Protein AF-A0A2V6G579-F1 (afdb_monomer)

Sequence (78 aa):
MPSSFQIVLVAGVFCLVATIARADSEIVIAIRYLQAQGTSHSHLYLYREDGKLLRQLTKDDSGQDSAPIFSPDGRWSF

Structure (mmCIF, N/CA/C/O backbone):
data_AF-A0A2V6G579-F1
#
_entry.id   AF-A0A2V6G579-F1
#
loop_
_atom_site.group_PDB
_atom_site.id
_atom_site.type_symbol
_atom_site.label_atom_id
_atom_site.label_alt_id
_atom_site.label_comp_id
_atom_site.label_asym_id
_atom_site.label_entity_id
_atom_site.label_seq_id
_atom_site.pdbx_PDB_ins_code
_atom_site.Cartn_x
_atom_site.Cartn_y
_atom_site.Cartn_z
_atom_site.occupancy
_atom_site.B_iso_or_equiv
_atom_site.auth_seq_id
_atom_site.auth_comp_id
_atom_site.auth_asym_id
_atom_site.auth_atom_id
_atom_site.pdbx_PDB_model_num
ATOM 1 N N . MET A 1 1 ? 32.527 -3.512 -40.453 1.00 70.25 1 MET A N 1
ATOM 2 C CA . MET A 1 1 ? 31.152 -2.976 -40.539 1.00 70.25 1 MET A CA 1
ATOM 3 C C . MET A 1 1 ? 30.201 -4.157 -40.435 1.00 70.25 1 MET A C 1
ATOM 5 O O . MET A 1 1 ? 30.426 -5.108 -41.177 1.00 70.25 1 MET A O 1
ATOM 9 N N . PRO A 1 2 ? 29.240 -4.176 -39.497 1.00 69.50 2 PRO A N 1
ATOM 10 C CA . PRO A 1 2 ? 28.277 -5.273 -39.414 1.00 69.50 2 PRO A CA 1
ATOM 11 C C . PRO A 1 2 ? 27.441 -5.334 -40.698 1.00 69.50 2 PRO A C 1
ATOM 13 O O . PRO A 1 2 ? 27.135 -4.297 -41.288 1.00 69.50 2 PRO A O 1
ATOM 16 N N . SER A 1 3 ? 27.114 -6.542 -41.158 1.00 83.75 3 SER A N 1
ATOM 17 C CA . SER A 1 3 ? 26.304 -6.720 -42.367 1.00 83.75 3 SER A CA 1
ATOM 18 C C . SER A 1 3 ? 24.836 -6.386 -42.095 1.00 83.75 3 SER A C 1
ATOM 20 O O . SER A 1 3 ? 24.352 -6.534 -40.970 1.00 83.75 3 SER A O 1
ATOM 22 N N . SER A 1 4 ? 24.096 -5.986 -43.132 1.00 83.38 4 SER A N 1
ATOM 23 C CA . SER A 1 4 ? 22.665 -5.660 -43.031 1.00 83.38 4 SER A CA 1
ATOM 24 C C . SER A 1 4 ? 21.845 -6.796 -42.402 1.00 83.38 4 SER A C 1
ATOM 26 O O . SER A 1 4 ? 20.902 -6.544 -41.660 1.00 83.38 4 SER A O 1
ATOM 28 N N . PHE A 1 5 ? 22.252 -8.050 -42.627 1.00 82.06 5 PHE A N 1
ATOM 29 C CA . PHE A 1 5 ? 21.637 -9.232 -42.023 1.00 82.06 5 PHE A CA 1
ATOM 30 C C . PHE A 1 5 ? 21.853 -9.310 -40.503 1.00 82.06 5 PHE A C 1
ATOM 32 O O . PHE A 1 5 ? 20.910 -9.584 -39.766 1.00 82.06 5 PHE A O 1
ATOM 39 N N . GLN A 1 6 ? 23.064 -9.013 -40.013 1.00 80.88 6 GLN A N 1
ATOM 40 C CA . GLN A 1 6 ? 23.336 -8.981 -38.571 1.00 80.88 6 GLN A CA 1
ATOM 41 C C . GLN A 1 6 ? 22.531 -7.891 -37.860 1.00 80.88 6 GLN A C 1
ATOM 43 O O . GLN A 1 6 ? 22.041 -8.120 -36.759 1.00 80.88 6 GLN A O 1
ATOM 48 N N . ILE A 1 7 ? 22.357 -6.729 -38.494 1.00 83.94 7 ILE A N 1
ATOM 49 C CA . ILE A 1 7 ? 21.583 -5.618 -37.925 1.00 83.94 7 ILE A CA 1
ATOM 50 C C . ILE A 1 7 ? 20.107 -6.005 -37.784 1.00 83.94 7 ILE A C 1
ATOM 52 O O . ILE A 1 7 ? 19.524 -5.805 -36.721 1.00 83.94 7 ILE A O 1
ATOM 56 N N . VAL A 1 8 ? 19.516 -6.610 -38.819 1.00 88.62 8 VAL A N 1
ATOM 57 C CA . VAL A 1 8 ? 18.115 -7.065 -38.784 1.00 88.62 8 VAL A CA 1
ATOM 58 C C . VAL A 1 8 ? 17.915 -8.165 -37.743 1.00 88.62 8 VAL A C 1
ATOM 60 O O . VAL A 1 8 ? 16.924 -8.145 -37.019 1.00 88.62 8 VAL A O 1
ATOM 63 N N . LEU A 1 9 ? 18.863 -9.095 -37.620 1.00 88.94 9 LEU A N 1
ATOM 64 C CA . LEU A 1 9 ? 18.780 -10.186 -36.650 1.00 88.94 9 LEU A CA 1
ATOM 65 C C . LEU A 1 9 ? 18.858 -9.662 -35.208 1.00 88.94 9 LEU A C 1
ATOM 67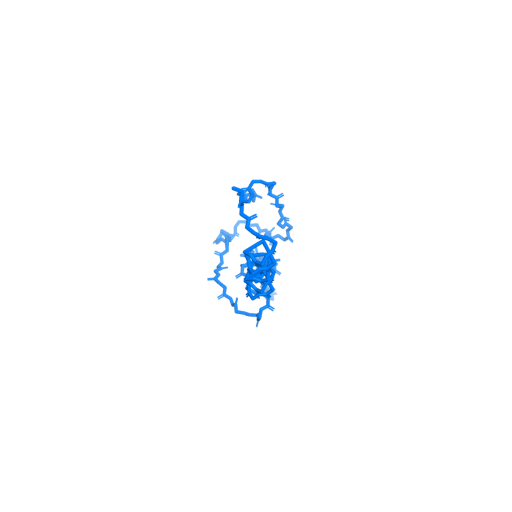 O O . LEU A 1 9 ? 18.029 -10.028 -34.379 1.00 88.94 9 LEU A O 1
ATOM 71 N N . VAL A 1 10 ? 19.790 -8.750 -34.919 1.00 88.25 10 VAL A N 1
ATOM 72 C CA . VAL A 1 10 ? 19.915 -8.123 -33.591 1.00 88.25 10 VAL A CA 1
ATOM 73 C C . VAL A 1 10 ? 18.686 -7.279 -33.258 1.00 88.25 10 VAL A C 1
ATOM 75 O O . VAL A 1 10 ? 18.147 -7.403 -32.160 1.00 88.25 10 VAL A O 1
ATOM 78 N N . ALA A 1 11 ? 18.199 -6.470 -34.202 1.00 84.56 11 ALA A N 1
ATOM 79 C CA . ALA A 1 11 ? 16.981 -5.686 -34.014 1.00 84.56 11 ALA A CA 1
ATOM 80 C C . ALA A 1 11 ? 15.752 -6.583 -33.787 1.00 84.56 11 ALA A C 1
ATOM 82 O O . ALA A 1 11 ? 14.933 -6.297 -32.918 1.00 84.56 11 ALA A O 1
ATOM 83 N N . GLY A 1 12 ? 15.647 -7.698 -34.517 1.00 87.31 12 GLY A N 1
ATOM 84 C CA . GLY A 1 12 ? 14.567 -8.671 -34.369 1.00 87.31 12 GLY A CA 1
ATOM 85 C C . GLY A 1 12 ? 14.568 -9.359 -33.004 1.00 87.31 12 GLY A C 1
ATOM 86 O O . GLY A 1 12 ? 13.527 -9.422 -32.354 1.00 87.31 12 GLY A O 1
ATOM 87 N N . VAL A 1 13 ? 15.731 -9.816 -32.530 1.00 85.44 13 VAL A N 1
ATOM 88 C CA . VAL A 1 13 ? 15.873 -10.410 -31.188 1.00 85.44 13 VAL A CA 1
ATOM 89 C C . VAL A 1 13 ? 15.576 -9.379 -30.100 1.00 85.44 13 VAL A C 1
ATOM 91 O O . VAL A 1 13 ? 14.876 -9.696 -29.142 1.00 85.44 13 VAL A O 1
ATOM 94 N N . PHE A 1 14 ? 16.046 -8.140 -30.253 1.00 82.75 14 PHE A N 1
ATOM 95 C CA . PHE A 1 14 ? 15.772 -7.066 -29.299 1.00 82.75 14 PHE A CA 1
ATOM 96 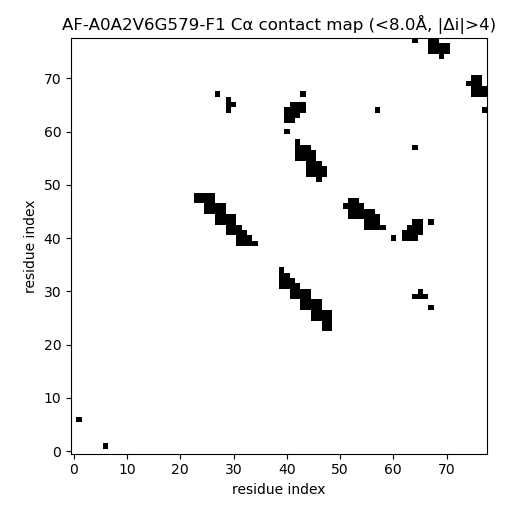C C . PHE A 1 14 ? 14.277 -6.731 -29.217 1.00 82.75 14 PHE A C 1
ATOM 98 O O . PHE A 1 14 ? 13.725 -6.689 -28.120 1.00 82.75 14 PHE A O 1
ATOM 105 N N . CYS A 1 15 ? 13.602 -6.563 -30.360 1.00 82.50 15 CYS A N 1
ATOM 106 C CA . CYS A 1 15 ? 12.153 -6.350 -30.401 1.00 82.50 15 CYS A CA 1
ATOM 107 C C . CYS A 1 15 ? 11.393 -7.522 -29.778 1.00 82.50 15 CYS A C 1
ATOM 109 O O . CYS A 1 15 ? 10.467 -7.301 -28.999 1.00 82.50 15 CYS A O 1
ATOM 111 N N . LEU A 1 16 ? 11.803 -8.759 -30.075 1.00 77.50 16 LEU A N 1
ATOM 112 C CA . LEU A 1 16 ? 11.188 -9.942 -29.492 1.00 77.50 16 LEU A CA 1
ATOM 113 C C . LEU A 1 16 ? 11.329 -9.917 -27.967 1.00 77.50 16 LEU A C 1
ATOM 115 O O . LEU A 1 16 ? 10.314 -9.932 -27.283 1.00 77.50 16 LEU A O 1
ATOM 119 N N . VAL A 1 17 ? 12.543 -9.775 -27.427 1.00 74.06 17 VAL A N 1
ATOM 120 C CA . VAL A 1 17 ? 12.791 -9.720 -25.974 1.00 74.06 17 VAL A CA 1
ATOM 121 C C . VAL A 1 17 ? 12.016 -8.581 -25.307 1.00 74.06 17 VAL A C 1
ATOM 123 O O . VAL A 1 17 ? 11.394 -8.809 -24.273 1.00 74.06 17 VAL A O 1
ATOM 126 N N . ALA A 1 18 ? 11.976 -7.390 -25.909 1.00 70.94 18 ALA A N 1
ATOM 127 C CA . ALA A 1 18 ? 11.235 -6.248 -25.373 1.00 70.94 18 ALA A CA 1
ATOM 128 C C . ALA A 1 18 ? 9.721 -6.510 -25.267 1.00 70.94 18 ALA A C 1
ATOM 130 O O . ALA A 1 18 ? 9.083 -6.019 -24.339 1.00 70.94 18 ALA A O 1
ATOM 131 N N . THR A 1 19 ? 9.141 -7.311 -26.170 1.00 64.81 19 THR A N 1
ATOM 132 C CA . THR A 1 19 ? 7.716 -7.685 -26.080 1.00 64.81 19 THR A CA 1
ATOM 133 C C . THR A 1 19 ? 7.410 -8.698 -24.975 1.00 64.81 19 THR A C 1
ATOM 135 O O . THR A 1 19 ? 6.310 -8.663 -24.428 1.00 64.81 19 THR A O 1
ATOM 138 N N . ILE A 1 20 ? 8.363 -9.567 -24.615 1.00 67.25 20 ILE A N 1
ATOM 139 C CA . ILE A 1 20 ? 8.183 -10.576 -23.550 1.00 67.25 20 ILE A CA 1
ATOM 140 C C . ILE A 1 20 ? 8.573 -10.027 -22.172 1.00 67.25 20 ILE A C 1
ATOM 142 O O . ILE A 1 20 ? 8.044 -10.467 -21.159 1.00 67.25 20 ILE A O 1
ATOM 146 N N . ALA A 1 21 ? 9.481 -9.052 -22.121 1.00 63.44 21 ALA A N 1
ATOM 147 C CA . ALA A 1 21 ? 10.015 -8.468 -20.893 1.00 63.44 21 ALA A CA 1
ATOM 148 C C . ALA A 1 21 ? 9.136 -7.342 -20.319 1.00 63.44 21 ALA A C 1
ATOM 150 O O . ALA A 1 21 ? 9.656 -6.349 -19.804 1.00 63.44 21 ALA A O 1
ATOM 151 N N . ARG A 1 22 ? 7.805 -7.461 -20.399 1.00 62.53 22 ARG A N 1
ATOM 152 C CA . ARG A 1 22 ? 6.937 -6.559 -19.632 1.00 62.53 22 ARG A CA 1
ATOM 153 C C . ARG A 1 22 ? 7.187 -6.838 -18.152 1.00 62.53 22 ARG A C 1
ATOM 155 O O . ARG A 1 22 ? 6.934 -7.944 -17.689 1.00 62.53 22 ARG A O 1
ATOM 162 N N . ALA A 1 23 ? 7.729 -5.860 -17.432 1.00 68.00 23 ALA A N 1
ATOM 163 C CA . ALA A 1 23 ? 7.783 -5.931 -15.980 1.00 68.00 23 ALA A CA 1
ATOM 164 C C . ALA A 1 23 ? 6.344 -5.943 -15.444 1.00 68.00 23 ALA A C 1
ATOM 166 O O . ALA A 1 23 ? 5.526 -5.142 -15.901 1.00 68.00 23 ALA A O 1
ATOM 167 N N . ASP A 1 24 ? 6.047 -6.851 -14.512 1.00 79.25 24 ASP A N 1
ATOM 168 C CA . ASP A 1 24 ? 4.759 -6.883 -13.818 1.00 79.25 24 ASP A CA 1
ATOM 169 C C . ASP A 1 24 ? 4.508 -5.503 -13.182 1.00 79.25 24 ASP A C 1
ATOM 171 O O . ASP A 1 24 ? 5.358 -5.008 -12.433 1.00 79.25 24 ASP A O 1
ATOM 175 N N . SER A 1 25 ? 3.364 -4.868 -13.460 1.00 86.19 25 SER A N 1
ATOM 176 C CA . SER A 1 25 ? 3.036 -3.599 -12.802 1.00 86.19 25 SER A CA 1
ATOM 177 C C . SER A 1 25 ? 2.702 -3.839 -11.329 1.00 86.19 25 SER A C 1
ATOM 179 O O . SER A 1 25 ? 2.026 -4.811 -10.975 1.00 86.19 25 SER A O 1
ATOM 181 N N . GLU A 1 26 ? 3.135 -2.923 -10.465 1.00 89.06 26 GLU A N 1
ATOM 182 C CA . GLU A 1 26 ? 2.757 -2.894 -9.054 1.00 89.06 26 GLU A CA 1
ATOM 183 C C . GLU A 1 26 ? 1.735 -1.779 -8.796 1.00 89.06 26 GLU A C 1
ATOM 185 O O . GLU A 1 26 ? 1.802 -0.698 -9.381 1.00 89.06 26 GLU A O 1
ATOM 190 N N . ILE A 1 27 ? 0.779 -2.041 -7.908 1.00 90.44 27 ILE A N 1
ATOM 191 C CA . ILE A 1 27 ? -0.334 -1.154 -7.566 1.00 90.44 27 ILE A CA 1
ATOM 192 C C . ILE A 1 27 ? -0.344 -0.967 -6.051 1.00 90.44 27 ILE A C 1
ATOM 194 O O . ILE A 1 27 ? -0.258 -1.943 -5.303 1.00 90.44 27 ILE A O 1
ATOM 198 N N . VAL A 1 28 ? -0.491 0.276 -5.585 1.00 93.06 28 VAL A N 1
ATOM 199 C CA . VAL A 1 28 ? -0.723 0.561 -4.163 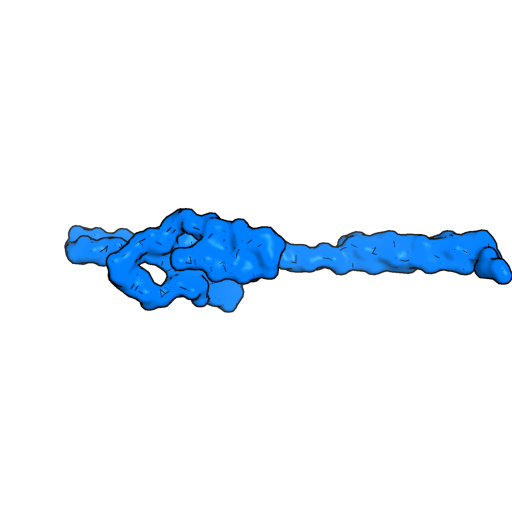1.00 93.06 28 VAL A CA 1
ATOM 200 C C . VAL A 1 28 ? -2.201 0.795 -3.909 1.00 93.06 28 VAL A C 1
ATOM 202 O O . VAL A 1 28 ? -2.827 1.626 -4.564 1.00 93.06 28 VAL A O 1
ATOM 205 N N . ILE A 1 29 ? -2.746 0.070 -2.935 1.00 92.25 29 ILE A N 1
ATOM 206 C CA . ILE A 1 29 ? -4.153 0.130 -2.543 1.00 92.25 29 ILE A CA 1
ATOM 207 C C . ILE A 1 29 ? -4.237 0.497 -1.063 1.00 92.25 29 ILE A C 1
ATOM 209 O O . ILE A 1 29 ? -3.581 -0.128 -0.229 1.00 92.25 29 ILE A O 1
ATOM 213 N N . ALA A 1 30 ? -5.072 1.483 -0.737 1.00 94.31 30 ALA A N 1
ATOM 214 C CA . ALA A 1 30 ? -5.478 1.755 0.635 1.00 94.31 30 ALA A CA 1
ATOM 215 C C . ALA A 1 30 ? -6.659 0.851 1.008 1.00 94.31 30 ALA A C 1
ATOM 217 O O . ALA A 1 30 ? -7.700 0.880 0.347 1.00 94.31 30 ALA A O 1
ATOM 218 N N . ILE A 1 31 ? -6.513 0.057 2.067 1.00 94.06 31 ILE A N 1
ATOM 219 C CA . ILE A 1 31 ? -7.594 -0.782 2.598 1.00 94.06 31 ILE A CA 1
ATOM 220 C C . ILE A 1 31 ? -7.995 -0.230 3.958 1.00 94.06 31 ILE A C 1
ATOM 222 O O . ILE A 1 31 ? -7.150 -0.092 4.840 1.00 94.06 31 ILE A O 1
ATOM 226 N N . ARG A 1 32 ? -9.287 0.077 4.124 1.00 94.00 32 ARG A N 1
ATOM 227 C CA . ARG A 1 32 ? -9.858 0.575 5.379 1.00 94.00 32 ARG A CA 1
ATOM 228 C C . ARG A 1 32 ? -10.646 -0.515 6.096 1.00 94.00 32 ARG A C 1
ATOM 230 O O . ARG A 1 32 ? -11.588 -1.072 5.537 1.00 94.00 32 ARG A O 1
ATOM 237 N N . TYR A 1 33 ? -10.301 -0.754 7.355 1.00 89.94 33 TYR A N 1
ATOM 238 C CA . TYR A 1 33 ? -10.985 -1.683 8.247 1.00 89.94 33 TYR A CA 1
ATOM 239 C C . TYR A 1 33 ? -11.974 -0.909 9.118 1.00 89.94 33 TYR A C 1
ATOM 241 O O . TYR A 1 33 ? -11.578 -0.152 10.006 1.00 89.94 33 TYR A O 1
ATOM 249 N N . LEU A 1 34 ? -13.267 -1.072 8.835 1.00 92.06 34 LEU A N 1
ATOM 250 C CA . LEU A 1 34 ? -14.335 -0.393 9.566 1.00 92.06 34 LEU A CA 1
ATOM 251 C C . LEU A 1 34 ? -14.678 -1.149 10.848 1.00 92.06 34 LEU A C 1
ATOM 253 O O . LEU A 1 34 ? -15.000 -2.334 10.810 1.00 92.06 34 LEU A O 1
ATOM 257 N N . GLN A 1 35 ? -14.651 -0.437 11.969 1.00 91.62 35 GLN A N 1
ATOM 258 C CA . GLN A 1 35 ? -15.073 -0.942 13.273 1.00 91.62 35 GLN A CA 1
ATOM 25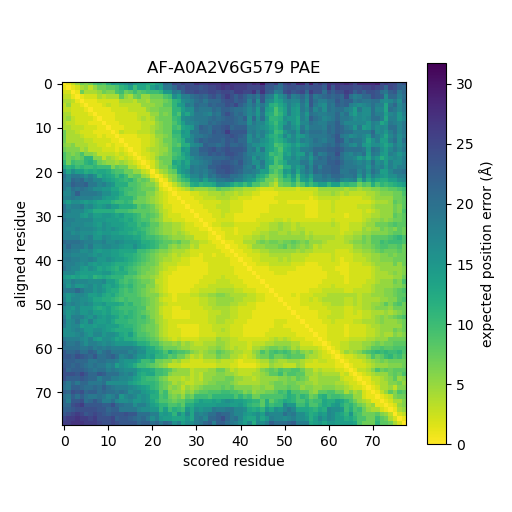9 C C . GLN A 1 35 ? -16.451 -0.375 13.632 1.00 91.62 35 GLN A C 1
ATOM 261 O O . GLN A 1 35 ? -16.730 0.795 13.378 1.00 91.62 35 GLN A O 1
ATOM 266 N N . ALA A 1 36 ? -17.311 -1.195 14.242 1.00 93.94 36 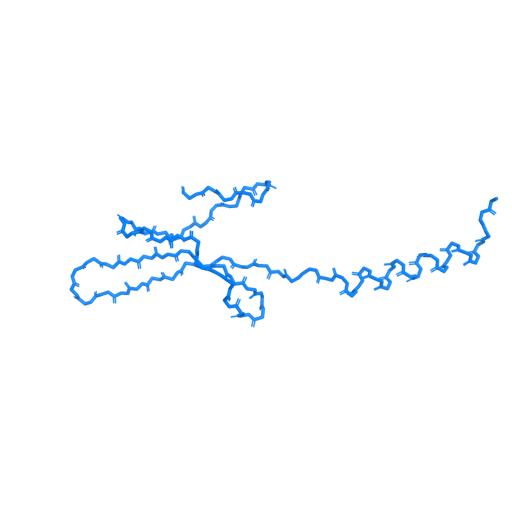ALA A N 1
ATOM 267 C CA . ALA A 1 36 ? -18.625 -0.750 14.720 1.00 93.94 36 ALA A CA 1
ATOM 268 C C . ALA A 1 36 ? -18.525 0.137 15.976 1.00 93.94 36 ALA A C 1
ATOM 270 O O . ALA A 1 36 ? -19.398 0.965 16.226 1.00 93.94 36 ALA A O 1
ATOM 271 N N . GLN A 1 37 ? -17.468 -0.052 16.770 1.00 93.62 37 GLN A N 1
ATOM 272 C CA . GLN A 1 37 ? -17.134 0.737 17.954 1.00 93.62 37 GLN A CA 1
ATOM 273 C C . GLN A 1 37 ? -15.614 0.937 18.003 1.00 93.62 37 GLN A C 1
ATOM 275 O O . GLN A 1 37 ? -14.867 0.042 17.615 1.00 93.62 37 GLN A O 1
ATOM 280 N N . GLY A 1 38 ? -15.155 2.093 18.488 1.00 89.69 38 GLY A N 1
ATOM 281 C CA . GLY A 1 38 ? -13.732 2.456 18.498 1.00 89.69 38 GLY A CA 1
ATOM 282 C C . GLY A 1 38 ? -13.256 3.109 17.194 1.00 89.69 38 GLY A C 1
ATOM 283 O O . GLY A 1 38 ? -14.057 3.619 16.409 1.00 89.69 38 GLY A O 1
ATOM 284 N N . THR A 1 39 ? -11.939 3.131 16.983 1.00 90.88 39 THR A N 1
ATOM 285 C CA . THR A 1 39 ? -11.306 3.791 15.830 1.00 90.88 39 THR A CA 1
ATOM 286 C C . THR A 1 39 ? -11.134 2.805 14.674 1.00 90.88 39 THR A C 1
ATOM 288 O O . THR A 1 39 ? -10.728 1.664 14.862 1.00 90.88 39 THR A O 1
ATOM 291 N N . SER A 1 40 ? -11.476 3.237 13.459 1.00 92.69 40 SER A N 1
ATOM 292 C CA . SER A 1 40 ? -11.189 2.489 12.226 1.00 92.69 40 SER A CA 1
ATOM 293 C C . SER A 1 40 ? -9.822 2.889 11.689 1.00 92.69 40 SER A C 1
ATOM 295 O O . SER A 1 40 ? -9.477 4.063 11.787 1.00 92.69 40 SER A O 1
ATOM 297 N N . HIS A 1 41 ? -9.100 1.964 11.058 1.00 93.19 41 HIS A N 1
ATOM 298 C CA . HIS A 1 41 ? -7.752 2.191 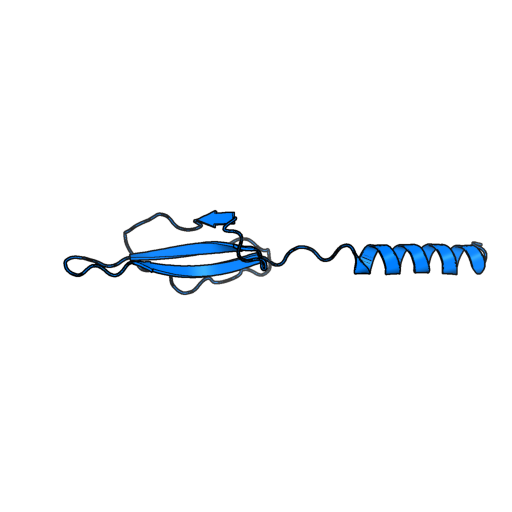10.520 1.00 93.19 41 HIS A CA 1
ATOM 299 C C . HIS A 1 41 ? -7.687 1.890 9.024 1.00 93.19 41 HIS A C 1
ATOM 301 O O . HIS A 1 41 ? -8.491 1.108 8.505 1.00 93.19 41 HIS A O 1
ATOM 307 N N . SER A 1 42 ? -6.750 2.525 8.322 1.00 94.31 42 SER A N 1
ATOM 308 C CA . SER A 1 42 ? -6.416 2.159 6.949 1.00 94.31 42 SER A CA 1
ATOM 309 C C . SER A 1 42 ? -4.918 2.038 6.773 1.00 94.31 42 SER A C 1
ATOM 311 O O . SER A 1 42 ? -4.169 2.858 7.298 1.00 94.31 42 SER A O 1
ATOM 313 N N . HIS A 1 43 ? -4.512 1.041 5.995 1.00 95.25 43 HIS A N 1
ATOM 314 C CA . HIS A 1 43 ? -3.117 0.826 5.639 1.00 95.25 43 HIS A CA 1
ATOM 315 C C . HIS A 1 43 ? -2.949 0.723 4.130 1.00 95.25 43 HIS A C 1
ATOM 317 O O . HIS A 1 43 ? -3.888 0.395 3.393 1.00 95.25 43 HIS A O 1
ATOM 323 N N . LEU A 1 44 ? -1.720 0.963 3.686 1.00 94.12 44 LEU A N 1
ATOM 324 C CA . LEU A 1 44 ? -1.318 0.810 2.297 1.00 94.12 44 LEU A CA 1
ATOM 325 C C . LEU A 1 44 ? -0.770 -0.595 2.050 1.00 94.12 44 LEU A C 1
ATOM 327 O O . LEU A 1 44 ? 0.049 -1.115 2.813 1.00 94.12 44 LEU A O 1
ATOM 331 N N . TYR A 1 45 ? -1.186 -1.188 0.938 1.00 94.25 45 TYR A N 1
ATOM 332 C CA . TYR A 1 45 ? -0.784 -2.520 0.501 1.00 94.25 45 TYR A CA 1
ATOM 333 C C . TYR A 1 45 ? -0.260 -2.467 -0.926 1.00 94.25 45 TYR A C 1
ATOM 335 O O . TYR A 1 45 ? -0.819 -1.775 -1.774 1.00 94.25 45 TYR A O 1
ATOM 343 N N . LEU A 1 46 ? 0.798 -3.229 -1.184 1.00 93.69 46 LEU A N 1
ATOM 344 C CA . LEU A 1 46 ? 1.396 -3.392 -2.497 1.00 93.69 46 LEU A CA 1
ATOM 345 C C . LEU A 1 46 ? 0.881 -4.681 -3.132 1.00 93.69 46 LEU A C 1
ATOM 347 O O . LEU A 1 46 ? 1.072 -5.775 -2.590 1.00 93.69 46 LEU A O 1
ATOM 351 N N . TYR A 1 47 ? 0.260 -4.533 -4.288 1.00 94.06 47 TYR A N 1
ATOM 352 C CA . TYR A 1 47 ? -0.250 -5.608 -5.119 1.00 94.06 47 TYR A CA 1
ATOM 353 C C . TYR A 1 47 ? 0.493 -5.645 -6.441 1.00 94.06 47 TYR A C 1
ATOM 355 O O . TYR A 1 47 ? 1.008 -4.636 -6.913 1.00 94.06 47 TYR A O 1
ATOM 363 N N . ARG A 1 48 ? 0.505 -6.817 -7.055 1.00 93.50 48 ARG A N 1
ATOM 364 C CA . ARG A 1 48 ? 0.811 -6.963 -8.471 1.00 93.50 48 ARG A CA 1
ATOM 365 C C . ARG A 1 48 ? -0.465 -6.794 -9.295 1.00 93.50 48 ARG A C 1
ATOM 367 O O . ARG A 1 48 ? -1.558 -7.035 -8.786 1.00 93.50 48 ARG A O 1
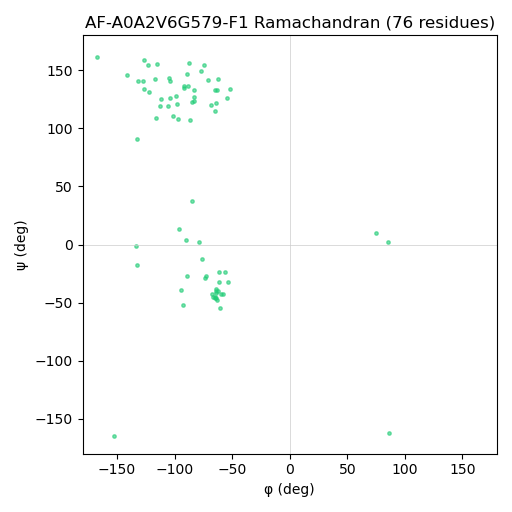ATOM 374 N N . GLU A 1 49 ? -0.333 -6.417 -10.562 1.00 90.81 49 GLU A N 1
ATOM 375 C CA . GLU A 1 49 ? -1.464 -6.244 -11.487 1.00 90.81 49 GLU A CA 1
ATOM 376 C C . GLU A 1 49 ? -2.362 -7.484 -11.653 1.00 90.81 49 GLU A C 1
ATOM 378 O O . GLU A 1 49 ? -3.540 -7.339 -11.966 1.00 90.81 49 GLU A O 1
ATOM 383 N N . ASP A 1 50 ? -1.850 -8.688 -11.380 1.00 92.81 50 ASP A N 1
ATOM 384 C CA . ASP A 1 50 ? -2.621 -9.941 -11.380 1.00 92.81 50 ASP A CA 1
ATOM 385 C C . ASP A 1 50 ? -3.460 -10.160 -10.100 1.00 92.81 50 ASP A C 1
ATOM 387 O O . ASP A 1 50 ? -4.115 -11.191 -9.946 1.00 92.81 50 ASP A O 1
ATOM 391 N N . GLY A 1 51 ? -3.444 -9.203 -9.167 1.00 93.12 51 GLY A N 1
ATOM 392 C CA . GLY A 1 51 ? -4.149 -9.274 -7.887 1.00 93.12 51 GLY A CA 1
ATOM 393 C C . GLY A 1 51 ? -3.376 -9.998 -6.783 1.00 93.12 51 GLY A C 1
ATOM 394 O O . GLY A 1 51 ? -3.880 -10.113 -5.663 1.00 93.12 51 GLY A O 1
ATOM 395 N N . LYS A 1 52 ? -2.144 -10.458 -7.032 1.00 95.56 52 LYS A N 1
ATOM 396 C CA . LYS A 1 52 ? -1.303 -11.048 -5.988 1.00 95.56 52 LYS A CA 1
ATOM 397 C C . LYS A 1 52 ? -0.871 -9.982 -4.982 1.00 95.56 52 LYS A C 1
ATOM 399 O O . LYS A 1 52 ? -0.153 -9.043 -5.327 1.00 95.56 52 LYS A O 1
ATOM 404 N N . LEU A 1 53 ? -1.237 -10.173 -3.714 1.00 95.94 53 LEU A N 1
ATOM 405 C CA . LEU A 1 53 ? -0.697 -9.381 -2.609 1.00 95.94 53 LEU A CA 1
ATOM 406 C C . LEU A 1 53 ? 0.813 -9.634 -2.488 1.00 95.94 53 LEU A C 1
ATOM 408 O O . LEU A 1 53 ? 1.244 -10.773 -2.295 1.00 95.94 53 LEU A O 1
ATOM 412 N N . LEU A 1 54 ? 1.612 -8.572 -2.584 1.00 95.00 54 LEU A N 1
ATOM 413 C CA . LEU A 1 54 ? 3.066 -8.636 -2.438 1.00 95.00 54 LEU A CA 1
ATOM 414 C C . LEU A 1 54 ? 3.483 -8.364 -0.991 1.00 95.00 54 LEU A C 1
ATOM 416 O O . LEU A 1 54 ? 4.218 -9.163 -0.412 1.00 95.00 54 LEU A O 1
ATOM 420 N N . ARG A 1 55 ? 3.018 -7.252 -0.397 1.00 94.69 55 ARG A N 1
ATOM 421 C CA . ARG A 1 55 ? 3.274 -6.900 1.015 1.00 94.69 55 ARG A CA 1
ATOM 422 C C . ARG A 1 55 ? 2.386 -5.764 1.527 1.00 94.69 55 ARG A C 1
ATOM 424 O O . ARG A 1 55 ? 1.893 -4.955 0.751 1.00 94.69 55 ARG A O 1
ATOM 431 N N . GLN A 1 56 ? 2.277 -5.649 2.848 1.00 94.75 56 GLN A N 1
ATOM 432 C CA . GLN A 1 56 ? 1.766 -4.458 3.533 1.00 94.75 56 GLN A CA 1
ATOM 433 C C . GLN A 1 56 ? 2.886 -3.412 3.685 1.00 94.75 56 GLN A C 1
ATOM 435 O O . GLN A 1 56 ? 4.001 -3.765 4.079 1.00 94.75 56 GLN A O 1
ATOM 440 N N . LEU A 1 57 ? 2.602 -2.149 3.354 1.00 92.50 57 LEU A N 1
ATOM 441 C CA . LEU A 1 57 ? 3.572 -1.045 3.344 1.00 92.50 57 LEU A CA 1
ATOM 442 C C . LEU A 1 57 ? 3.570 -0.248 4.652 1.00 92.50 57 LEU A C 1
ATOM 444 O O . LEU A 1 57 ? 4.642 0.102 5.138 1.00 92.50 57 LEU A O 1
ATOM 448 N N . THR A 1 58 ? 2.398 -0.013 5.241 1.00 93.19 58 THR A N 1
ATOM 449 C CA . THR A 1 58 ? 2.246 0.690 6.522 1.00 93.19 58 THR A CA 1
ATOM 450 C C . THR A 1 58 ? 1.635 -0.235 7.566 1.00 93.19 58 THR A C 1
ATOM 452 O O . THR A 1 58 ? 0.814 -1.091 7.244 1.00 93.19 58 THR A O 1
ATOM 455 N N . LYS A 1 59 ? 2.091 -0.131 8.815 1.00 92.75 59 LYS A N 1
ATOM 456 C CA . LYS A 1 59 ? 1.703 -1.041 9.911 1.00 92.75 59 LYS A CA 1
ATOM 457 C C . LYS A 1 59 ? 1.327 -0.312 11.195 1.00 92.75 59 LYS A C 1
ATOM 459 O O . LYS A 1 59 ? 1.073 -0.963 12.199 1.00 92.75 59 LYS A O 1
ATOM 464 N N . ASP A 1 60 ? 1.417 1.010 11.178 1.00 90.38 60 ASP A N 1
ATOM 465 C CA . ASP A 1 60 ? 1.142 1.816 12.350 1.00 90.38 60 ASP A CA 1
ATOM 466 C C . ASP A 1 60 ? -0.349 2.157 12.407 1.00 90.38 60 ASP A C 1
ATOM 468 O O . ASP A 1 60 ? -0.950 2.515 11.395 1.00 90.38 60 ASP A O 1
ATOM 472 N N . ASP A 1 61 ? -0.925 2.039 13.599 1.00 88.19 61 ASP A N 1
ATOM 473 C CA . ASP A 1 61 ? -2.351 2.253 13.846 1.00 88.19 61 ASP A CA 1
ATOM 474 C C . ASP A 1 61 ? -2.650 3.677 14.350 1.00 88.19 61 ASP A C 1
ATOM 476 O O . ASP A 1 61 ? -3.748 3.952 14.828 1.00 88.19 61 ASP A O 1
ATOM 480 N N . SER A 1 62 ? -1.718 4.632 14.271 1.00 85.56 62 SER A N 1
ATOM 481 C CA . SER A 1 62 ? -1.977 5.995 14.767 1.00 85.56 62 SER A CA 1
ATOM 482 C C . SER A 1 62 ? -2.859 6.839 13.838 1.00 85.56 62 SER A C 1
ATOM 484 O O . SER A 1 62 ? -3.354 7.888 14.258 1.00 85.56 62 SER A O 1
ATOM 486 N N . GLY A 1 63 ? -3.096 6.399 12.595 1.00 86.06 63 GLY A N 1
ATOM 487 C CA . GLY A 1 63 ? -3.717 7.230 11.561 1.00 86.06 63 GLY A CA 1
ATOM 488 C C . GLY A 1 63 ? -4.501 6.485 10.479 1.00 86.06 63 GLY A C 1
ATOM 489 O O . GLY A 1 63 ? -4.923 5.340 10.646 1.00 86.06 63 GLY A O 1
ATOM 490 N N . GLN A 1 64 ? -4.781 7.203 9.386 1.00 91.69 64 GLN A N 1
ATOM 491 C CA . GLN A 1 64 ? -5.360 6.662 8.152 1.00 91.69 64 GLN A CA 1
ATOM 492 C C . GLN A 1 64 ? -4.356 6.828 7.014 1.00 91.69 64 GLN A C 1
ATOM 494 O O . GLN A 1 64 ? -4.192 7.934 6.494 1.00 91.69 64 GLN A O 1
ATOM 499 N N . ASP A 1 65 ? -3.761 5.736 6.550 1.00 92.12 65 ASP A N 1
ATOM 500 C CA . ASP A 1 65 ? -2.952 5.775 5.337 1.00 92.12 65 ASP A CA 1
ATOM 501 C C . ASP A 1 65 ? -3.875 5.573 4.131 1.00 92.12 65 ASP A C 1
ATOM 503 O O . ASP A 1 65 ? -4.430 4.487 3.939 1.00 92.12 65 ASP A O 1
ATOM 507 N N . SER A 1 66 ? -4.129 6.638 3.365 1.00 88.75 66 SER A N 1
ATOM 508 C CA . SER A 1 66 ? -5.164 6.632 2.312 1.00 88.75 66 SER A CA 1
ATOM 509 C C . SER A 1 66 ? -4.729 7.195 0.958 1.00 88.75 66 SER A C 1
ATOM 511 O O . SER A 1 66 ? -5.368 6.897 -0.049 1.00 88.75 66 SER A O 1
ATOM 513 N N . ALA A 1 67 ? -3.634 7.956 0.905 1.00 83.94 67 ALA A N 1
ATOM 514 C CA . ALA A 1 67 ? -3.158 8.605 -0.312 1.00 83.94 67 ALA A CA 1
ATOM 515 C C . ALA A 1 67 ? -1.648 8.372 -0.482 1.00 83.94 67 ALA A C 1
ATOM 517 O O . ALA A 1 67 ? -0.853 9.149 0.046 1.00 83.94 67 ALA A O 1
ATOM 518 N N . PRO A 1 68 ? -1.224 7.301 -1.181 1.00 79.31 68 PRO A N 1
ATOM 519 C CA . PRO A 1 68 ? 0.190 7.097 -1.459 1.00 79.31 68 PRO A CA 1
ATOM 520 C C . PRO A 1 68 ? 0.712 8.209 -2.374 1.00 79.31 68 PRO A C 1
ATOM 522 O O . PRO A 1 68 ? 0.107 8.511 -3.405 1.00 79.31 68 PRO A O 1
ATOM 525 N N . ILE A 1 69 ? 1.860 8.786 -2.023 1.00 81.19 69 ILE A N 1
ATOM 526 C CA . ILE A 1 69 ? 2.586 9.720 -2.883 1.00 81.19 69 ILE A CA 1
ATOM 527 C C . ILE A 1 69 ? 3.804 8.988 -3.436 1.00 81.19 69 ILE A C 1
ATOM 529 O O . ILE A 1 69 ? 4.662 8.509 -2.692 1.00 81.19 69 ILE A O 1
ATOM 533 N N . PHE A 1 70 ? 3.863 8.879 -4.761 1.00 74.81 70 PHE A N 1
ATOM 534 C CA . PHE A 1 70 ? 4.991 8.269 -5.451 1.00 74.81 70 PHE A CA 1
ATOM 535 C C . PHE A 1 70 ? 6.095 9.303 -5.623 1.00 74.81 70 PHE A C 1
ATOM 537 O O . PHE A 1 70 ? 5.883 10.354 -6.233 1.00 74.81 70 PHE A O 1
ATOM 544 N N . SER A 1 71 ? 7.286 8.999 -5.116 1.00 70.62 71 SER A N 1
ATOM 545 C CA . SER A 1 71 ? 8.463 9.773 -5.469 1.00 70.62 71 SER A CA 1
ATOM 546 C C . SER A 1 71 ? 8.952 9.370 -6.873 1.00 70.62 71 SER A C 1
ATOM 548 O O . SER A 1 71 ? 8.829 8.204 -7.270 1.00 70.62 71 SER A O 1
ATOM 550 N N . PRO A 1 72 ? 9.558 10.295 -7.636 1.00 75.38 72 PRO A N 1
ATOM 551 C CA . PRO A 1 72 ? 10.110 9.982 -8.955 1.00 75.38 72 PRO A CA 1
ATOM 552 C C . PRO A 1 72 ? 11.235 8.936 -8.929 1.00 75.38 72 PRO A C 1
ATOM 554 O O . PRO A 1 72 ? 11.496 8.293 -9.940 1.00 75.38 72 PRO A O 1
ATOM 557 N N . ASP A 1 73 ? 11.915 8.775 -7.788 1.00 79.25 73 ASP A N 1
ATOM 558 C CA . ASP A 1 73 ? 13.006 7.814 -7.593 1.00 79.25 73 ASP A CA 1
ATOM 559 C C . ASP A 1 73 ? 12.532 6.439 -7.084 1.00 79.25 73 ASP A C 1
ATOM 561 O O . ASP A 1 73 ? 13.357 5.570 -6.804 1.00 79.25 73 ASP A O 1
ATOM 565 N N . GLY A 1 74 ? 11.217 6.228 -6.958 1.00 62.16 74 GLY A N 1
ATOM 566 C CA . GLY A 1 74 ? 10.628 4.957 -6.526 1.00 62.16 74 GLY A CA 1
ATOM 567 C C . GLY A 1 74 ? 10.750 4.666 -5.024 1.00 62.16 74 GLY A C 1
ATOM 568 O O . GLY A 1 74 ? 10.459 3.549 -4.592 1.00 62.16 74 GLY A O 1
ATOM 569 N N . ARG A 1 75 ? 11.172 5.643 -4.210 1.00 66.69 75 ARG A N 1
ATOM 570 C CA . ARG A 1 75 ? 11.215 5.560 -2.741 1.00 66.69 75 ARG A CA 1
ATOM 571 C C . ARG A 1 75 ? 10.047 6.298 -2.084 1.00 6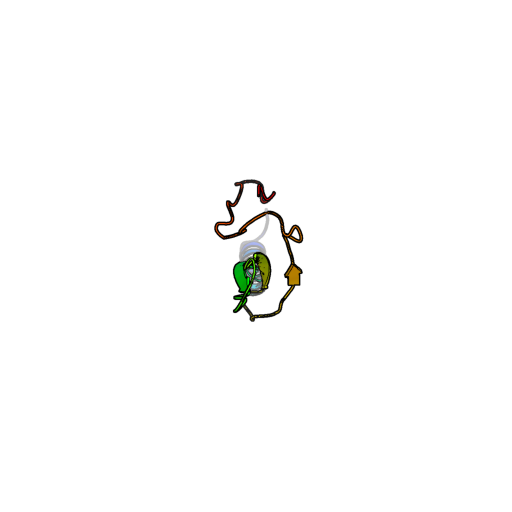6.69 75 ARG A C 1
ATOM 573 O O . ARG A 1 75 ? 9.988 7.515 -2.035 1.00 66.69 75 ARG A O 1
ATOM 580 N N . TRP A 1 76 ? 9.146 5.525 -1.498 1.00 64.56 76 TRP A N 1
ATOM 581 C CA . TRP A 1 76 ? 7.946 5.984 -0.797 1.00 64.56 76 TRP A CA 1
ATOM 582 C C . TRP A 1 76 ? 8.231 7.047 0.279 1.00 64.56 76 TRP A C 1
ATOM 584 O O . TRP A 1 76 ? 9.106 6.851 1.122 1.00 64.56 76 TRP A O 1
ATOM 594 N N . SER A 1 77 ? 7.435 8.119 0.294 1.00 55.50 77 SER A N 1
ATOM 595 C CA . SER A 1 77 ? 7.227 8.962 1.476 1.00 55.50 77 SER A CA 1
ATOM 596 C C . SER A 1 77 ? 5.780 8.785 1.933 1.00 55.50 77 SER A C 1
ATOM 598 O O . SER A 1 77 ? 4.866 9.049 1.147 1.00 55.50 77 SER A O 1
ATOM 600 N N . PHE A 1 78 ? 5.589 8.304 3.157 1.00 59.53 78 PHE A N 1
ATOM 601 C CA . PHE A 1 78 ? 4.300 8.227 3.850 1.00 59.53 78 PHE A CA 1
ATOM 602 C C . PHE A 1 78 ? 4.219 9.365 4.866 1.00 59.53 78 PHE A C 1
ATOM 604 O O . PHE A 1 78 ? 5.275 9.656 5.478 1.00 59.53 78 PHE A O 1
#

Secondary structure (DSSP, 8-state):
---HHHHHHHHHHHHHHHHH--PPPEEEEEEEE--SSS--EEEEEEEETTS-EEEE-----SSB----B--TTS--B-

Solvent-accessible surface area (backbone atoms only — not comparable to full-atom values): 4994 Å² total; per-residue (Å²): 131,87,52,7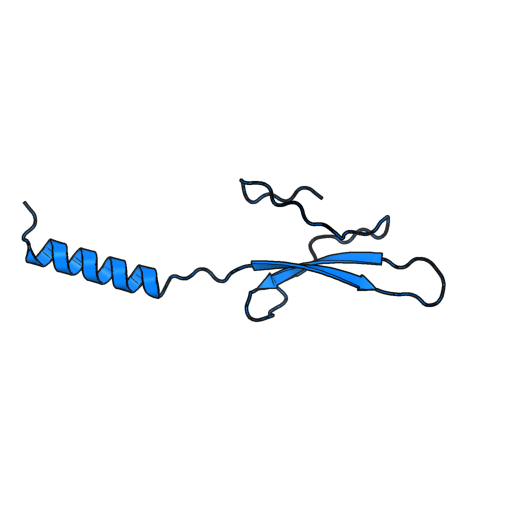4,65,57,53,53,50,53,50,49,52,48,54,51,50,60,70,70,62,65,73,82,51,74,45,82,44,60,50,72,52,84,50,100,70,80,82,57,42,22,32,34,31,37,25,36,77,91,68,48,78,73,47,75,75,51,86,71,81,91,48,70,43,73,76,89,48,83,40,97,85,76,58,78,60,132

pLDDT: mean 84.58, std 10.54, range [55.5, 95.94]

Nearest PDB structures (foldseek):
  6v80-assembly2_F  TM=4.371E-01  e=2.968E+00  Homo sapiens
  8wwc-assembly1_C  TM=3.865E-01  e=5.749E+00  synthetic construct
  3adj-assembly1_A  TM=4.500E-01  e=6.886E+00  Arabidopsis thaliana
  7v7l-assembly1_A  TM=3.123E-01  e=7.765E+00  Mus musculus

Mean predicted aligned error: 9.57 Å

Foldseek 3Di:
DDDPVVVCVVVVVVVVCVVVPDDFDKDKAWDWDDDPDDDIEIFIWIATPVRHTDGTDDDDRPHHDGDWDADPVRDTDD

Radius of gyration: 21.49 Å; Cα contacts (8 Å, |Δi|>4): 95; chains: 1; bounding box: 50×21×62 Å